Protein AF-A0A814MZ22-F1 (afdb_monomer_lite)

pLDDT: mean 73.58, std 19.51, range [45.06, 95.56]

Structure (mmCIF, N/CA/C/O backbone):
data_AF-A0A814MZ22-F1
#
_entry.id   AF-A0A814MZ22-F1
#
loop_
_atom_site.group_PDB
_atom_site.id
_atom_site.type_symbol
_atom_site.label_atom_id
_atom_site.label_alt_id
_atom_site.label_comp_id
_atom_site.label_asym_id
_atom_site.label_entity_id
_atom_site.label_seq_id
_atom_site.pdbx_PDB_ins_code
_atom_site.Cartn_x
_atom_site.Cartn_y
_atom_site.Cartn_z
_atom_site.occupancy
_atom_site.B_iso_or_equiv
_atom_site.auth_seq_id
_atom_site.auth_comp_id
_atom_site.auth_asym_id
_atom_site.auth_atom_id
_atom_site.pdbx_PDB_model_num
ATOM 1 N N . MET A 1 1 ? 3.389 58.407 -42.681 1.00 47.47 1 MET A N 1
ATOM 2 C CA . MET A 1 1 ? 2.246 58.164 -41.774 1.00 47.47 1 MET A CA 1
ATOM 3 C C . MET A 1 1 ? 2.810 57.822 -40.402 1.00 47.47 1 MET A C 1
ATOM 5 O O . MET A 1 1 ? 3.666 56.947 -40.351 1.00 47.47 1 MET A O 1
ATOM 9 N N . PRO A 1 2 ? 2.463 58.582 -39.352 1.00 57.41 2 PRO A N 1
ATOM 10 C CA . PRO A 1 2 ? 3.171 58.565 -38.073 1.00 57.41 2 PRO A CA 1
ATOM 11 C C . PRO A 1 2 ? 2.827 57.337 -37.223 1.00 57.41 2 PRO A C 1
ATOM 13 O O . PRO A 1 2 ? 1.661 56.989 -37.055 1.00 57.41 2 PRO A O 1
ATOM 16 N N . THR A 1 3 ? 3.867 56.717 -36.667 1.00 50.94 3 THR A N 1
ATOM 17 C CA . THR A 1 3 ? 3.790 55.680 -35.636 1.00 50.94 3 THR A CA 1
ATOM 18 C C . THR A 1 3 ? 3.394 56.321 -34.310 1.00 50.94 3 THR A C 1
ATOM 20 O O . THR A 1 3 ? 4.148 57.124 -33.764 1.00 50.94 3 THR A O 1
ATOM 23 N N . ILE A 1 4 ? 2.223 55.963 -33.790 1.00 66.25 4 ILE A N 1
ATOM 24 C CA . ILE A 1 4 ? 1.795 56.302 -32.433 1.00 66.25 4 ILE A CA 1
ATOM 25 C C . ILE A 1 4 ? 2.037 55.062 -31.575 1.00 66.25 4 ILE A C 1
ATOM 27 O O . ILE A 1 4 ? 1.359 54.048 -31.723 1.00 66.25 4 ILE A O 1
ATOM 31 N N . VAL A 1 5 ? 3.038 55.146 -30.704 1.00 60.84 5 VAL A N 1
ATOM 32 C CA . VAL A 1 5 ? 3.204 54.236 -29.572 1.00 60.84 5 VAL A CA 1
ATOM 33 C C . VAL A 1 5 ? 2.167 54.611 -28.513 1.00 60.84 5 VAL A C 1
ATOM 35 O O . VAL A 1 5 ? 2.180 55.735 -28.020 1.00 60.84 5 VAL A O 1
ATOM 38 N N . LEU A 1 6 ? 1.259 53.693 -28.179 1.00 57.00 6 LEU A N 1
ATOM 39 C CA . LEU A 1 6 ? 0.427 53.787 -26.979 1.00 57.00 6 LEU A CA 1
ATOM 40 C C . LEU A 1 6 ? 0.672 52.535 -26.131 1.00 57.00 6 LEU A C 1
ATOM 42 O O . LEU A 1 6 ? 0.318 51.420 -26.508 1.00 57.00 6 LEU A O 1
ATOM 46 N N . ASP A 1 7 ? 1.341 52.772 -25.013 1.00 62.53 7 ASP A N 1
ATOM 47 C CA . ASP A 1 7 ? 1.562 51.869 -23.890 1.00 62.53 7 ASP A CA 1
ATOM 48 C C . ASP A 1 7 ? 0.216 51.355 -23.324 1.00 62.53 7 ASP A C 1
ATOM 50 O O . ASP A 1 7 ? -0.703 52.165 -23.146 1.00 62.53 7 ASP A O 1
ATOM 54 N N . PRO A 1 8 ? 0.041 50.047 -23.053 1.00 72.81 8 PRO A N 1
ATOM 55 C CA . PRO A 1 8 ? -1.151 49.549 -22.375 1.00 72.81 8 PRO A CA 1
ATOM 56 C C . PRO A 1 8 ? -1.097 49.846 -20.858 1.00 72.81 8 PRO A C 1
ATOM 58 O O . PRO A 1 8 ? -0.172 49.398 -20.177 1.00 72.81 8 PRO A O 1
ATOM 61 N N . PRO A 1 9 ? -2.100 50.549 -20.291 1.00 60.34 9 PRO A N 1
ATOM 62 C CA . PRO A 1 9 ? -2.131 50.895 -18.874 1.00 60.34 9 PRO A CA 1
ATOM 63 C C . PRO A 1 9 ? -2.470 49.706 -17.953 1.00 60.34 9 PRO A C 1
ATOM 65 O O . PRO A 1 9 ? -3.152 48.751 -18.312 1.00 60.34 9 PRO A O 1
ATOM 68 N N . SER A 1 10 ? -1.980 49.832 -16.721 1.00 49.97 10 SER A N 1
ATOM 69 C CA . SER A 1 10 ? -2.045 48.911 -15.578 1.00 49.97 10 SER A CA 1
ATOM 70 C C . SER A 1 10 ? -3.442 48.519 -15.040 1.00 49.97 10 SER A C 1
ATOM 72 O O . SER A 1 10 ? -4.317 49.371 -14.939 1.00 49.97 10 SER A O 1
ATOM 74 N N . LYS A 1 11 ? -3.489 47.293 -14.466 1.00 48.28 11 LYS A N 1
ATOM 75 C CA . LYS A 1 11 ? -4.287 46.776 -13.311 1.00 48.28 11 LYS A CA 1
ATOM 76 C C . LYS A 1 11 ? -5.804 46.528 -13.480 1.00 48.28 11 LYS A C 1
ATOM 78 O O . LYS A 1 11 ? -6.566 47.478 -13.539 1.00 48.28 11 LYS A O 1
ATOM 83 N N . ASP A 1 12 ? -6.249 45.265 -13.362 1.00 51.97 12 ASP A N 1
ATOM 84 C CA . ASP A 1 12 ? -6.849 44.687 -12.129 1.00 51.97 12 ASP A CA 1
ATOM 85 C C . ASP A 1 12 ? -7.224 43.187 -12.305 1.00 51.97 12 ASP A C 1
ATOM 87 O O . ASP A 1 12 ? -7.970 42.810 -13.199 1.00 51.97 12 ASP A O 1
ATOM 91 N N . LYS A 1 13 ? -6.636 42.333 -11.459 1.00 52.12 13 LYS A N 1
ATOM 92 C CA . LYS A 1 13 ? -7.179 41.110 -10.828 1.00 52.12 13 LYS A CA 1
ATOM 93 C C . LYS A 1 13 ? -8.403 40.394 -11.465 1.00 52.12 13 LYS A C 1
ATOM 95 O O . LYS A 1 13 ? -9.522 40.878 -11.342 1.00 52.12 13 LYS A O 1
ATOM 100 N N . SER A 1 14 ? -8.203 39.142 -11.920 1.00 50.19 14 SER A N 1
ATOM 101 C CA . SER A 1 14 ? -8.993 37.908 -11.612 1.00 50.19 14 SER A CA 1
ATOM 102 C C . SER A 1 14 ? -9.038 36.930 -12.799 1.00 50.19 14 SER A C 1
ATOM 104 O O . SER A 1 14 ? -9.699 37.243 -13.774 1.00 50.19 14 SER A O 1
ATOM 106 N N . GLU A 1 15 ? -8.326 35.793 -12.693 1.00 51.50 15 GLU A N 1
ATOM 107 C CA . GLU A 1 15 ? -8.623 34.414 -13.188 1.00 51.50 15 GLU A CA 1
ATOM 108 C C . GLU A 1 15 ? -7.287 33.616 -13.129 1.00 51.50 15 GLU A C 1
ATOM 110 O O . GLU A 1 15 ? -6.411 33.776 -13.970 1.00 51.50 15 GLU A O 1
ATOM 115 N N . GLN A 1 16 ? -6.850 33.078 -11.985 1.00 53.81 16 GLN A N 1
ATOM 116 C CA . GLN A 1 16 ? -7.065 31.697 -11.512 1.00 53.81 16 GLN A CA 1
ATOM 117 C C . GLN A 1 16 ? -7.032 30.595 -12.591 1.00 53.81 16 GLN A C 1
ATOM 119 O O . GLN A 1 16 ? -8.051 30.349 -13.215 1.00 53.81 16 GLN A O 1
ATOM 124 N N . GLN A 1 17 ? -5.891 29.89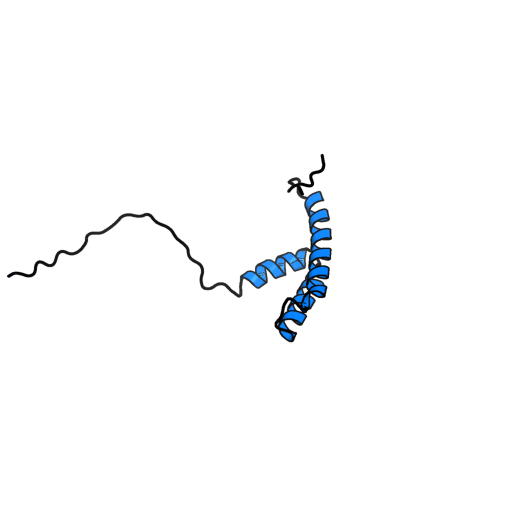5 -12.722 1.00 48.44 17 GLN A N 1
ATOM 125 C CA . GLN A 1 17 ? -5.779 28.419 -12.831 1.00 48.44 17 GLN A CA 1
ATOM 126 C C . GLN A 1 17 ? -4.274 28.043 -12.819 1.00 48.44 17 GLN A C 1
ATOM 128 O O . GLN A 1 17 ? -3.581 28.112 -13.826 1.00 48.44 17 GLN A O 1
ATOM 133 N N . SER A 1 18 ? -3.683 27.894 -11.633 1.00 48.69 18 SER A N 1
ATOM 134 C CA . SER A 1 18 ? -3.289 26.595 -11.052 1.00 48.69 18 SER A CA 1
ATOM 135 C C . SER A 1 18 ? -1.800 26.281 -11.214 1.00 48.69 18 SER A C 1
ATOM 137 O O . SER A 1 18 ? -1.329 25.731 -12.202 1.00 48.69 18 SER A O 1
ATOM 139 N N . THR A 1 19 ? -1.084 26.615 -10.148 1.00 52.72 19 THR A N 1
ATOM 140 C CA . THR A 1 19 ? 0.218 26.090 -9.743 1.00 52.72 19 THR A CA 1
ATOM 141 C C . THR A 1 19 ? 0.191 24.562 -9.634 1.00 52.72 19 THR A C 1
ATOM 143 O O . THR A 1 19 ? -0.578 24.043 -8.826 1.00 52.72 19 THR A O 1
ATOM 146 N N . SER A 1 20 ? 1.043 23.840 -10.364 1.00 52.34 20 SER A N 1
ATOM 147 C CA . SER A 1 20 ? 1.565 22.543 -9.906 1.00 52.34 20 SER A CA 1
ATOM 148 C C . SER A 1 20 ? 2.702 22.075 -10.815 1.00 52.34 20 SER A C 1
ATOM 150 O O . SER A 1 20 ? 2.492 21.354 -11.783 1.00 52.34 20 SER A O 1
ATOM 152 N N . ASP A 1 21 ? 3.914 22.523 -10.521 1.00 47.38 21 ASP A N 1
ATOM 153 C CA . ASP A 1 21 ? 5.128 21.808 -10.898 1.00 47.38 21 ASP A CA 1
ATOM 154 C C . ASP A 1 21 ? 6.184 22.142 -9.841 1.00 47.38 21 ASP A C 1
ATOM 156 O O . ASP A 1 21 ? 6.286 23.296 -9.426 1.00 47.38 21 ASP A O 1
ATOM 160 N N . ASN A 1 22 ? 6.933 21.128 -9.405 1.00 47.59 22 ASN A N 1
ATOM 161 C CA . ASN A 1 22 ? 7.999 21.176 -8.396 1.00 47.59 22 ASN A CA 1
ATOM 162 C C . ASN A 1 22 ? 7.633 20.919 -6.920 1.00 47.59 22 ASN A C 1
ATOM 164 O O . ASN A 1 22 ? 8.035 21.649 -6.018 1.00 47.59 22 ASN A O 1
ATOM 168 N N . THR A 1 23 ? 6.970 19.797 -6.638 1.00 45.06 23 THR A N 1
ATOM 169 C CA . THR A 1 23 ? 7.189 19.067 -5.375 1.00 45.06 23 THR A CA 1
ATOM 170 C C . THR A 1 23 ? 6.956 17.584 -5.650 1.00 45.06 23 THR A C 1
ATOM 172 O O . THR A 1 23 ? 5.841 17.170 -5.934 1.00 45.06 23 THR A O 1
ATOM 175 N N . LYS A 1 24 ? 8.027 16.793 -5.734 1.00 51.75 24 LYS A N 1
ATOM 176 C CA . LYS A 1 24 ? 7.950 15.338 -5.976 1.00 51.75 24 LYS A CA 1
ATOM 177 C C . LYS A 1 24 ? 8.717 14.523 -4.931 1.00 51.75 24 LYS A C 1
ATOM 179 O O . LYS A 1 24 ? 8.813 13.315 -5.079 1.00 51.75 24 LYS A O 1
ATOM 184 N N . ASP A 1 25 ? 9.238 15.203 -3.914 1.00 51.09 25 ASP A N 1
ATOM 185 C CA . ASP A 1 25 ? 10.091 14.645 -2.858 1.00 51.09 25 ASP A CA 1
ATOM 186 C C . ASP A 1 25 ? 9.473 14.892 -1.465 1.00 51.09 25 ASP A C 1
ATOM 188 O O . ASP A 1 25 ? 9.467 14.002 -0.627 1.00 51.09 25 ASP A O 1
ATOM 192 N N . ASP A 1 26 ? 8.801 16.034 -1.256 1.00 55.25 26 ASP A N 1
ATOM 193 C CA . ASP A 1 26 ? 8.128 16.363 0.018 1.00 55.25 26 ASP A CA 1
ATOM 194 C C . ASP A 1 26 ? 6.854 15.517 0.271 1.00 55.25 26 ASP A C 1
ATOM 196 O O . ASP A 1 26 ? 6.485 15.228 1.409 1.00 55.25 26 ASP A O 1
ATOM 200 N N . ASP A 1 27 ? 6.178 15.050 -0.786 1.00 52.78 27 ASP A N 1
ATOM 201 C CA . ASP A 1 27 ? 4.969 14.222 -0.662 1.00 52.78 27 ASP A CA 1
ATOM 202 C C . ASP A 1 27 ? 5.258 12.809 -0.124 1.00 52.78 27 ASP A C 1
ATOM 204 O O . ASP A 1 27 ? 4.418 12.229 0.579 1.00 52.78 27 ASP A O 1
ATOM 208 N N . GLU A 1 28 ? 6.441 12.249 -0.414 1.00 60.66 28 GLU A N 1
ATOM 209 C CA . GLU A 1 28 ? 6.834 10.945 0.130 1.00 60.66 28 GLU A CA 1
ATOM 210 C C . GLU A 1 28 ? 6.981 11.020 1.649 1.00 60.66 28 GLU A C 1
ATOM 212 O O . GLU A 1 28 ? 6.531 10.105 2.342 1.00 60.66 28 GLU A O 1
ATOM 217 N N . ASP A 1 29 ? 7.501 12.122 2.190 1.00 73.56 29 ASP A N 1
ATOM 218 C CA . ASP A 1 29 ? 7.640 12.329 3.631 1.00 73.56 29 ASP A CA 1
ATOM 219 C C . ASP A 1 29 ? 6.2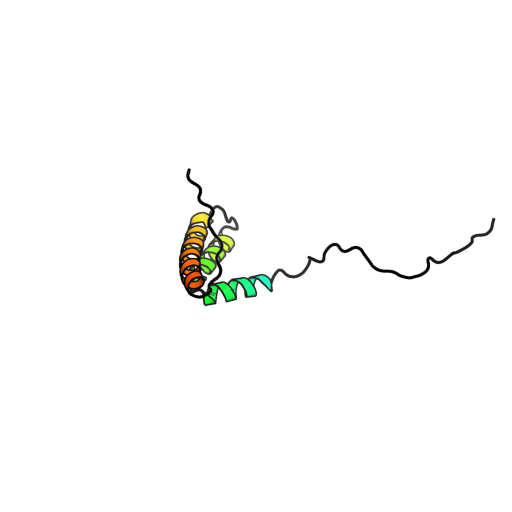88 12.426 4.342 1.00 73.56 29 ASP A C 1
ATOM 221 O O . ASP A 1 29 ? 6.072 11.794 5.386 1.00 73.56 29 ASP A O 1
ATOM 225 N N . HIS A 1 30 ? 5.332 13.154 3.762 1.00 81.69 30 HIS A N 1
ATOM 226 C CA . HIS A 1 30 ? 3.993 13.294 4.333 1.00 81.69 30 HIS A CA 1
ATOM 227 C C . HIS A 1 30 ? 3.251 11.950 4.388 1.00 81.69 30 HIS A C 1
ATOM 229 O O . HIS A 1 30 ? 2.692 11.578 5.431 1.00 81.69 30 HIS A O 1
ATOM 235 N N . VAL A 1 31 ? 3.275 11.190 3.290 1.00 82.81 31 VAL A N 1
ATOM 236 C CA . VAL A 1 31 ? 2.626 9.874 3.205 1.00 82.81 31 VAL A CA 1
ATOM 237 C C . VAL A 1 31 ? 3.354 8.854 4.080 1.00 82.81 31 VAL A C 1
ATOM 239 O O . VAL A 1 31 ? 2.720 8.177 4.893 1.00 82.81 31 VAL A O 1
ATOM 242 N N . THR A 1 32 ? 4.680 8.783 3.995 1.00 87.50 32 THR A N 1
ATOM 243 C CA . THR A 1 32 ? 5.503 7.853 4.779 1.00 87.50 32 THR A CA 1
ATOM 244 C C . THR A 1 32 ? 5.346 8.085 6.278 1.00 87.50 32 THR A C 1
ATOM 246 O O . THR A 1 32 ? 5.137 7.135 7.039 1.00 87.50 32 THR A O 1
ATOM 249 N N . SER A 1 33 ? 5.376 9.344 6.724 1.00 87.56 33 SER A N 1
ATOM 250 C CA . SER A 1 33 ? 5.186 9.708 8.132 1.00 87.56 33 SER A CA 1
ATOM 251 C C . SER A 1 33 ? 3.801 9.304 8.642 1.00 87.56 33 SER A C 1
ATOM 253 O O . SER A 1 33 ? 3.677 8.736 9.733 1.00 87.56 33 SER A O 1
ATOM 255 N N . ALA A 1 34 ? 2.749 9.514 7.843 1.00 86.25 34 ALA A N 1
ATOM 256 C CA . ALA A 1 34 ? 1.406 9.051 8.181 1.00 86.25 34 ALA A CA 1
ATOM 257 C C . ALA A 1 34 ? 1.351 7.520 8.300 1.00 86.25 34 ALA A C 1
ATOM 259 O O . ALA A 1 34 ? 0.844 6.996 9.292 1.00 86.25 34 ALA A O 1
ATOM 260 N N . ILE A 1 35 ? 1.938 6.791 7.348 1.00 90.50 35 ILE A N 1
ATOM 261 C CA . ILE A 1 35 ? 1.974 5.326 7.367 1.00 90.50 35 ILE A CA 1
ATOM 262 C C . ILE A 1 35 ? 2.745 4.804 8.591 1.00 90.50 35 ILE A C 1
ATOM 264 O O . ILE A 1 35 ? 2.275 3.871 9.249 1.00 90.50 35 ILE A O 1
ATOM 268 N N . ARG A 1 36 ? 3.881 5.411 8.959 1.00 89.25 36 ARG A N 1
ATOM 269 C CA . ARG A 1 36 ? 4.645 5.042 10.168 1.00 89.25 36 ARG A CA 1
ATOM 270 C C . ARG A 1 36 ? 3.803 5.153 11.437 1.00 89.25 36 ARG A C 1
ATOM 272 O O . ARG A 1 36 ? 3.817 4.227 12.243 1.00 89.25 36 ARG A O 1
ATOM 279 N N . LYS A 1 37 ? 2.989 6.207 11.571 1.00 89.19 37 LYS A N 1
ATOM 280 C CA . LYS A 1 37 ? 2.063 6.382 12.710 1.00 89.19 37 LYS A CA 1
ATOM 281 C C . LYS A 1 37 ? 0.992 5.290 12.787 1.00 89.19 37 LYS A C 1
ATOM 283 O O . LYS A 1 37 ? 0.525 4.973 13.875 1.00 89.19 37 LYS A O 1
ATOM 288 N N . THR A 1 38 ? 0.608 4.705 11.652 1.00 89.06 38 THR A N 1
ATOM 289 C CA . THR A 1 38 ? -0.378 3.611 11.608 1.00 89.06 38 THR A CA 1
ATOM 290 C C . THR A 1 38 ? 0.199 2.231 11.936 1.00 89.06 38 THR A C 1
ATOM 292 O O . THR A 1 38 ? -0.562 1.302 12.185 1.00 89.06 38 THR A O 1
ATOM 295 N N . GLY A 1 39 ? 1.525 2.058 11.902 1.00 91.19 39 GLY A N 1
ATOM 296 C CA . GLY A 1 39 ? 2.170 0.745 12.033 1.00 91.19 39 GLY A CA 1
ATOM 297 C C . GLY A 1 39 ? 2.119 -0.125 10.766 1.00 91.19 39 GLY A C 1
ATOM 298 O O . GLY A 1 39 ? 2.607 -1.250 10.781 1.00 91.19 39 GLY A O 1
ATOM 299 N N . CYS A 1 40 ? 1.584 0.381 9.648 1.00 93.62 40 CYS A N 1
ATOM 300 C CA . CYS A 1 40 ? 1.539 -0.331 8.361 1.00 93.62 40 CYS A CA 1
ATOM 301 C C . CYS A 1 40 ? 2.785 -0.115 7.479 1.00 93.62 40 CYS A C 1
ATOM 303 O O . CYS A 1 40 ? 2.788 -0.509 6.312 1.00 93.62 40 CYS A O 1
ATOM 305 N N . TYR A 1 41 ? 3.842 0.498 8.022 1.00 92.69 41 TYR A N 1
ATOM 306 C CA . TYR A 1 41 ? 5.037 0.915 7.279 1.00 92.69 41 TYR A CA 1
ATOM 307 C C . TYR A 1 41 ? 5.794 -0.238 6.618 1.00 92.69 41 TYR A C 1
ATOM 309 O O . TYR A 1 41 ? 6.156 -0.131 5.453 1.00 92.69 41 TYR A O 1
ATOM 317 N N . GLN A 1 42 ? 5.886 -1.392 7.277 1.00 93.56 42 GLN A N 1
ATOM 318 C CA . GLN A 1 42 ? 6.543 -2.574 6.710 1.00 93.56 42 GLN A CA 1
ATOM 319 C C . GLN A 1 42 ? 5.932 -3.022 5.364 1.00 93.56 42 GLN A C 1
ATOM 321 O O . GLN A 1 42 ? 6.627 -3.548 4.500 1.00 93.56 42 GLN A O 1
ATOM 326 N N . PHE A 1 43 ? 4.619 -2.850 5.172 1.00 93.69 43 PHE A N 1
ATOM 327 C CA . PHE A 1 43 ? 3.959 -3.208 3.910 1.00 93.69 43 PHE A CA 1
ATOM 328 C C . PHE A 1 43 ? 4.170 -2.151 2.825 1.00 93.69 43 PHE A C 1
ATOM 330 O O . PHE A 1 43 ? 4.213 -2.485 1.646 1.00 93.69 43 PHE A O 1
ATOM 337 N N . HIS A 1 44 ? 4.316 -0.888 3.226 1.00 93.31 44 HIS A N 1
ATOM 338 C CA . HIS A 1 44 ? 4.669 0.198 2.322 1.00 93.31 44 HIS A CA 1
ATOM 339 C C . HIS A 1 44 ? 6.097 0.036 1.786 1.00 93.31 44 HIS A C 1
ATOM 341 O O . HIS A 1 44 ? 6.283 0.121 0.577 1.00 93.31 44 HIS A O 1
ATOM 347 N N . GLU A 1 45 ? 7.063 -0.309 2.646 1.00 93.56 45 GLU A N 1
ATOM 348 C CA . GLU A 1 45 ? 8.447 -0.578 2.225 1.00 93.56 45 GLU A CA 1
ATOM 349 C C . GLU A 1 45 ? 8.527 -1.751 1.245 1.00 93.56 45 GLU A C 1
ATOM 351 O O . GLU A 1 45 ? 9.177 -1.641 0.213 1.00 93.56 45 GLU A O 1
ATOM 356 N N . LYS A 1 46 ? 7.796 -2.847 1.493 1.00 94.38 46 LYS A N 1
ATOM 357 C CA . LYS A 1 46 ? 7.730 -3.977 0.546 1.00 94.38 46 LYS A CA 1
ATOM 358 C C . LYS A 1 46 ? 7.154 -3.585 -0.812 1.00 94.38 46 LYS A C 1
ATOM 360 O O . LYS A 1 46 ? 7.620 -4.062 -1.842 1.00 94.38 46 LYS A O 1
ATOM 365 N N . LEU A 1 47 ? 6.132 -2.729 -0.821 1.00 93.81 47 LEU A N 1
ATOM 366 C CA . LEU A 1 47 ? 5.547 -2.228 -2.061 1.00 93.81 47 LEU A CA 1
ATOM 367 C C . LEU A 1 47 ? 6.541 -1.339 -2.823 1.00 93.81 47 LEU A C 1
ATOM 369 O O . LEU A 1 47 ? 6.651 -1.470 -4.041 1.00 93.81 47 LEU A O 1
ATOM 373 N N . GLN A 1 48 ? 7.273 -0.472 -2.115 1.00 93.00 48 GLN A N 1
ATOM 374 C CA . GLN A 1 48 ? 8.341 0.343 -2.697 1.00 93.00 48 GLN A CA 1
ATOM 375 C C . GLN A 1 48 ? 9.477 -0.527 -3.236 1.00 93.00 48 GLN A C 1
ATOM 377 O O . GLN A 1 48 ? 9.890 -0.323 -4.369 1.00 93.00 48 GLN A O 1
ATOM 382 N N . GLU A 1 49 ? 9.934 -1.531 -2.487 1.00 94.12 49 GLU A N 1
ATOM 383 C CA . GLU A 1 49 ? 10.988 -2.455 -2.916 1.00 94.12 49 GLU A CA 1
ATOM 384 C C . GLU A 1 49 ? 10.583 -3.215 -4.186 1.00 94.12 49 GLU A C 1
ATOM 386 O O . GLU A 1 49 ? 11.330 -3.225 -5.165 1.00 94.12 49 GLU A O 1
ATOM 391 N N . CYS A 1 50 ? 9.354 -3.742 -4.234 1.00 94.94 50 CYS A N 1
ATOM 392 C CA . CYS A 1 50 ? 8.824 -4.381 -5.436 1.00 94.94 50 CYS A CA 1
ATOM 393 C C . CYS A 1 50 ? 8.755 -3.406 -6.622 1.00 94.94 50 CYS A C 1
ATOM 395 O O . CYS A 1 50 ? 9.132 -3.760 -7.738 1.00 94.94 50 CYS A O 1
ATOM 397 N N . TYR A 1 51 ? 8.327 -2.160 -6.404 1.00 92.56 51 TYR A N 1
ATOM 398 C CA . TYR A 1 51 ? 8.299 -1.155 -7.466 1.00 92.56 51 TYR A CA 1
ATOM 399 C C . TYR A 1 51 ? 9.704 -0.730 -7.913 1.00 92.56 51 TYR A C 1
ATOM 401 O O . TYR A 1 51 ? 9.917 -0.496 -9.096 1.00 92.56 51 TYR A O 1
ATOM 409 N N . ILE A 1 52 ? 10.683 -0.655 -7.015 1.00 94.06 52 ILE A N 1
ATOM 410 C CA . ILE A 1 52 ? 12.070 -0.331 -7.370 1.00 94.06 52 ILE A CA 1
ATOM 411 C C . ILE A 1 52 ? 12.680 -1.464 -8.207 1.00 94.06 52 ILE A C 1
ATOM 413 O O . ILE A 1 52 ? 13.361 -1.189 -9.198 1.00 94.06 52 ILE A O 1
ATOM 417 N N . GLU A 1 53 ? 12.394 -2.720 -7.851 1.00 94.25 53 GLU A N 1
ATOM 418 C CA . GLU A 1 53 ? 12.873 -3.902 -8.570 1.00 94.25 53 GLU A CA 1
ATOM 419 C C . GLU A 1 53 ? 12.180 -4.077 -9.930 1.00 94.25 53 GLU A C 1
ATOM 421 O O . GLU A 1 53 ? 12.842 -4.196 -10.962 1.00 94.25 53 GLU A O 1
ATOM 426 N N . LYS A 1 54 ? 10.844 -4.085 -9.943 1.00 93.31 54 LYS A N 1
ATOM 427 C CA . LYS A 1 54 ? 10.031 -4.395 -11.129 1.00 93.31 54 LYS A CA 1
ATOM 428 C C . LYS A 1 54 ? 9.751 -3.179 -11.997 1.00 93.31 54 LYS A C 1
ATOM 430 O O . LYS A 1 54 ? 9.593 -3.309 -13.207 1.00 93.31 54 LYS A O 1
ATOM 435 N N . LYS A 1 55 ? 9.641 -2.000 -11.382 1.00 92.31 55 LYS A N 1
ATOM 436 C CA . LYS A 1 55 ? 9.114 -0.760 -11.986 1.00 92.31 55 LYS A CA 1
ATOM 437 C C . LYS A 1 55 ? 7.718 -0.918 -12.589 1.00 92.31 55 LYS A C 1
ATOM 439 O O . LYS A 1 55 ? 7.282 -0.079 -13.374 1.00 92.31 55 LYS A O 1
ATOM 444 N N . ASP A 1 56 ? 6.999 -1.959 -12.175 1.00 90.50 56 ASP A N 1
ATOM 445 C CA . ASP A 1 56 ? 5.637 -2.257 -12.591 1.00 90.50 56 ASP A CA 1
ATOM 446 C C . ASP A 1 56 ? 4.774 -2.552 -11.357 1.00 90.50 56 ASP A C 1
ATOM 448 O O . ASP A 1 56 ? 4.981 -3.517 -10.623 1.00 90.50 56 ASP A O 1
ATOM 452 N N . TRP A 1 57 ? 3.782 -1.697 -11.111 1.00 88.00 57 TRP A N 1
ATOM 453 C CA . TRP A 1 57 ? 2.887 -1.820 -9.959 1.00 88.00 57 TRP A CA 1
ATOM 454 C C . TRP A 1 57 ? 1.899 -2.992 -10.084 1.00 88.00 57 TRP A C 1
ATOM 456 O O . TRP A 1 57 ? 1.320 -3.403 -9.076 1.00 88.00 57 TRP A O 1
ATOM 466 N N . ARG A 1 58 ? 1.667 -3.522 -11.295 1.00 92.62 58 ARG A N 1
ATOM 467 C CA . ARG A 1 58 ? 0.755 -4.652 -11.538 1.00 92.62 58 ARG A CA 1
ATOM 468 C C . ARG A 1 58 ? 1.366 -5.952 -11.040 1.00 92.62 58 ARG A C 1
ATOM 470 O O . ARG A 1 58 ? 0.638 -6.780 -10.493 1.00 92.62 58 ARG A O 1
ATOM 477 N N . GLU A 1 59 ? 2.682 -6.104 -11.177 1.00 92.00 59 GLU A N 1
ATOM 478 C CA . GLU A 1 59 ? 3.417 -7.235 -10.602 1.00 92.00 59 GLU A CA 1
ATOM 479 C C . GLU A 1 59 ? 3.423 -7.187 -9.063 1.00 92.00 59 GLU A C 1
ATOM 481 O O . GLU A 1 59 ? 3.371 -8.232 -8.420 1.00 92.00 59 GLU A O 1
ATOM 486 N N . CYS A 1 60 ? 3.337 -5.989 -8.472 1.00 95.06 60 CYS A N 1
ATOM 487 C CA . CYS A 1 60 ? 3.303 -5.762 -7.020 1.00 95.06 60 CYS A CA 1
ATOM 488 C C . CYS A 1 60 ? 1.890 -5.803 -6.398 1.00 95.06 60 CYS A C 1
ATOM 490 O O . CYS A 1 60 ? 1.612 -5.192 -5.357 1.00 95.06 60 CYS A O 1
ATOM 492 N N . SER A 1 61 ? 0.939 -6.483 -7.050 1.00 93.69 61 SER A N 1
ATOM 493 C CA . SER A 1 61 ? -0.459 -6.551 -6.592 1.00 93.69 61 SER A CA 1
ATOM 494 C C . SER A 1 61 ? -0.592 -7.159 -5.191 1.00 93.69 61 SER A C 1
ATOM 496 O O . SER A 1 61 ? -1.474 -6.771 -4.418 1.00 93.69 61 SER A O 1
ATOM 498 N N . LYS A 1 62 ? 0.293 -8.100 -4.848 1.00 94.19 62 LYS A N 1
ATOM 499 C CA . LYS A 1 62 ? 0.290 -8.792 -3.559 1.00 94.19 62 LYS A CA 1
ATOM 500 C C . LYS A 1 62 ? 0.650 -7.840 -2.418 1.00 94.19 62 LYS A C 1
ATOM 502 O O . LYS A 1 62 ? -0.119 -7.703 -1.468 1.00 94.19 62 LYS A O 1
ATOM 507 N N . GLU A 1 63 ? 1.752 -7.114 -2.561 1.00 93.75 63 GLU A N 1
ATOM 508 C CA . GLU A 1 63 ? 2.241 -6.119 -1.605 1.00 93.75 63 GLU A CA 1
ATOM 509 C C . GLU A 1 63 ? 1.202 -5.002 -1.424 1.00 93.75 63 GLU A C 1
ATOM 511 O O . GLU A 1 63 ? 0.922 -4.559 -0.307 1.00 93.75 63 GLU A O 1
ATOM 516 N N . MET A 1 64 ? 0.541 -4.606 -2.517 1.00 92.56 64 MET A N 1
ATOM 517 C CA . MET A 1 64 ? -0.518 -3.599 -2.490 1.00 92.56 64 MET A CA 1
ATOM 518 C C . MET A 1 64 ? -1.759 -4.077 -1.714 1.00 92.56 64 MET A C 1
ATOM 520 O O . MET A 1 64 ? -2.387 -3.289 -0.998 1.00 92.56 64 MET A O 1
ATOM 524 N N . GLN A 1 65 ? -2.134 -5.354 -1.835 1.00 95.56 65 GLN A N 1
ATOM 525 C CA . GLN A 1 65 ? -3.239 -5.945 -1.071 1.00 95.56 65 GLN A CA 1
ATOM 526 C C . GLN A 1 65 ? -2.923 -6.051 0.422 1.00 95.56 65 GLN A C 1
ATOM 528 O O . GLN A 1 65 ? -3.796 -5.757 1.247 1.00 95.56 65 GLN A O 1
ATOM 533 N N . ASP A 1 66 ? -1.693 -6.417 0.777 1.00 94.50 66 ASP A N 1
ATOM 534 C CA . ASP A 1 66 ? -1.249 -6.472 2.170 1.00 94.50 66 ASP A CA 1
ATOM 535 C C . ASP A 1 66 ? -1.279 -5.079 2.816 1.00 94.50 66 ASP A C 1
ATOM 537 O O . ASP A 1 66 ? -1.870 -4.894 3.889 1.00 94.50 66 ASP A O 1
ATOM 541 N N . PHE A 1 67 ? -0.753 -4.068 2.117 1.00 94.00 67 PHE A N 1
ATOM 542 C CA . PHE A 1 67 ? -0.801 -2.678 2.566 1.00 94.00 67 PHE A CA 1
ATOM 543 C C . PHE A 1 67 ? -2.244 -2.187 2.768 1.00 94.00 67 PHE A C 1
ATOM 545 O O . PHE A 1 67 ? -2.588 -1.672 3.838 1.00 94.00 67 PHE A O 1
ATOM 552 N N . ARG A 1 68 ? -3.133 -2.423 1.789 1.00 92.38 68 ARG A N 1
ATOM 553 C CA . ARG A 1 68 ? -4.566 -2.085 1.898 1.00 92.38 68 ARG A CA 1
ATOM 554 C C . ARG A 1 68 ? -5.247 -2.799 3.060 1.00 92.38 68 ARG A C 1
ATOM 556 O O . ARG A 1 68 ? -6.067 -2.198 3.754 1.00 92.38 68 ARG A O 1
ATOM 563 N N . SER A 1 69 ? -4.921 -4.067 3.288 1.00 94.25 69 SER A N 1
ATOM 564 C CA . SER A 1 69 ? -5.496 -4.860 4.377 1.00 94.25 69 SER A CA 1
ATOM 565 C C . SER A 1 69 ? -5.090 -4.322 5.745 1.00 94.25 69 SER A C 1
ATOM 567 O O . SER A 1 69 ? -5.930 -4.253 6.647 1.00 94.25 69 SER A O 1
ATOM 569 N N . CYS A 1 70 ? -3.834 -3.896 5.900 1.00 93.62 70 CYS A N 1
ATOM 570 C CA . CYS A 1 70 ? -3.362 -3.233 7.111 1.00 93.62 70 CYS A CA 1
ATOM 571 C C . CYS A 1 70 ? -4.072 -1.889 7.320 1.00 93.62 70 CYS A C 1
ATOM 573 O O . CYS A 1 70 ? -4.712 -1.681 8.354 1.00 93.62 70 CYS A O 1
ATOM 575 N N . MET A 1 71 ? -4.080 -1.029 6.299 1.00 91.38 71 MET A N 1
ATOM 576 C CA . MET A 1 71 ? -4.743 0.276 6.358 1.00 91.38 71 MET A CA 1
ATOM 577 C C . MET A 1 71 ? -6.236 0.172 6.668 1.00 91.38 71 MET A C 1
ATOM 579 O O . MET A 1 71 ? -6.752 0.948 7.463 1.00 91.38 71 MET A O 1
ATOM 583 N N . LYS A 1 72 ? -6.940 -0.833 6.134 1.00 92.38 72 LYS A N 1
ATOM 584 C CA . LYS A 1 72 ? -8.358 -1.082 6.441 1.00 92.38 72 LYS A CA 1
ATOM 585 C C . LYS A 1 72 ? -8.596 -1.468 7.905 1.00 92.38 72 LYS A C 1
ATOM 587 O O . LYS A 1 72 ? -9.664 -1.192 8.455 1.00 92.38 72 LYS A O 1
ATOM 592 N N . LYS A 1 73 ? -7.643 -2.142 8.558 1.00 91.12 73 LYS A N 1
ATOM 593 C CA . LYS A 1 73 ? -7.720 -2.408 10.006 1.00 91.12 73 LYS A CA 1
ATOM 594 C C . LYS A 1 73 ? -7.571 -1.102 10.777 1.00 91.12 73 LYS A C 1
ATOM 596 O O . LYS A 1 73 ? -8.422 -0.816 11.612 1.00 91.12 73 LYS A O 1
ATOM 601 N N . ILE A 1 74 ? -6.571 -0.295 10.429 1.00 90.81 74 ILE A N 1
ATOM 602 C CA . ILE A 1 74 ? -6.328 0.9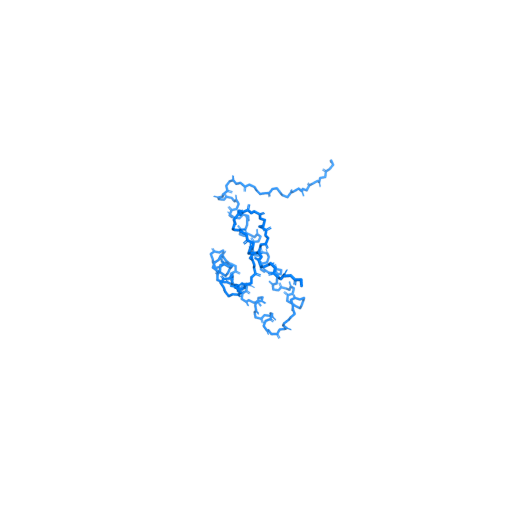97 11.076 1.00 90.81 74 ILE A CA 1
ATOM 603 C C . ILE A 1 74 ? -7.499 1.948 10.867 1.00 90.81 74 ILE A C 1
ATOM 605 O O . ILE A 1 74 ? -7.983 2.493 11.842 1.00 90.81 74 ILE A O 1
ATOM 609 N N . GLN A 1 75 ? -8.041 2.053 9.655 1.00 88.00 75 GLN A N 1
ATOM 610 C CA . GLN A 1 75 ? -9.211 2.878 9.357 1.00 88.00 75 GLN A CA 1
ATOM 611 C C . GLN A 1 75 ? -10.406 2.549 10.262 1.00 88.00 75 GLN A C 1
ATOM 613 O O . GLN A 1 75 ? -11.133 3.446 10.667 1.00 88.00 75 GLN A O 1
ATOM 618 N N . ARG A 1 76 ? -10.606 1.274 10.623 1.00 88.00 76 ARG A N 1
ATOM 619 C CA . ARG A 1 76 ? -11.665 0.870 11.565 1.00 88.00 76 ARG A CA 1
ATOM 620 C C . ARG A 1 76 ? -11.337 1.225 13.016 1.00 88.00 76 ARG A C 1
ATOM 622 O O . ARG A 1 76 ? -12.241 1.581 13.761 1.00 88.00 76 ARG A O 1
ATOM 629 N N . LEU A 1 77 ? -10.067 1.142 13.410 1.00 85.38 77 LEU A N 1
ATOM 630 C CA . LEU A 1 77 ? -9.607 1.509 14.753 1.00 85.38 77 LEU A CA 1
ATOM 631 C C . LEU A 1 77 ? -9.613 3.03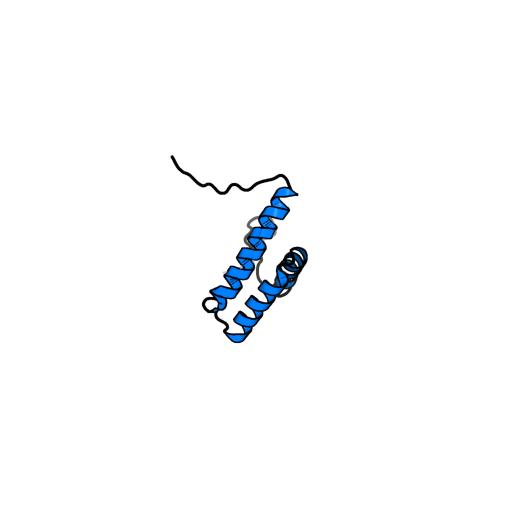5 14.964 1.00 85.38 77 LEU A C 1
ATOM 633 O O . LEU A 1 77 ? -10.016 3.508 16.025 1.00 85.38 77 LEU A O 1
ATOM 637 N N . THR A 1 78 ? -9.228 3.807 13.946 1.00 80.06 78 THR A N 1
ATOM 638 C CA . THR A 1 78 ? -9.211 5.277 13.970 1.00 80.06 78 THR A CA 1
ATOM 639 C C . THR A 1 78 ? -10.611 5.870 13.818 1.00 80.06 78 THR A C 1
ATOM 641 O O . THR A 1 78 ? -10.926 6.860 14.477 1.00 80.06 78 THR A O 1
ATOM 644 N N . ALA A 1 79 ? -11.496 5.229 13.044 1.00 65.50 79 ALA A N 1
ATOM 645 C CA . ALA A 1 79 ? -12.915 5.593 12.986 1.00 65.50 79 ALA A CA 1
ATOM 646 C C . ALA A 1 79 ? -13.633 5.399 14.334 1.00 65.50 79 ALA A C 1
ATOM 648 O O . ALA A 1 79 ? -14.579 6.119 14.632 1.00 65.50 79 ALA A O 1
ATOM 649 N N . ALA A 1 80 ? -13.176 4.470 15.182 1.00 57.75 80 ALA A N 1
ATOM 650 C CA . ALA A 1 80 ? -13.715 4.309 16.533 1.00 57.75 80 ALA A CA 1
ATOM 651 C C . ALA A 1 80 ? -13.272 5.426 17.503 1.00 57.75 80 ALA A C 1
ATOM 653 O O . ALA A 1 80 ? -13.890 5.602 18.549 1.00 57.75 80 ALA A O 1
ATOM 654 N N . SER A 1 81 ? -12.217 6.179 17.169 1.00 50.41 81 SER A N 1
ATOM 655 C CA . SER A 1 81 ? -11.628 7.231 18.018 1.00 50.41 81 SER A CA 1
ATOM 656 C C . SER A 1 81 ? -11.847 8.659 17.494 1.00 50.41 81 SER A C 1
ATOM 658 O O . SER A 1 81 ? -11.517 9.619 18.184 1.00 50.41 81 SER A O 1
ATOM 660 N N . SER A 1 82 ? -12.458 8.823 16.317 1.00 48.94 82 SER A N 1
ATOM 6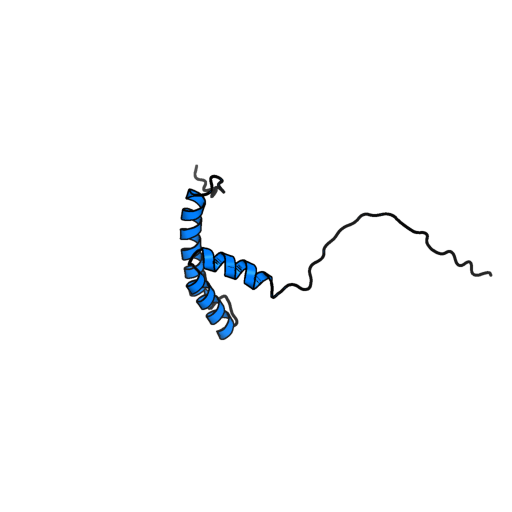61 C CA . SER A 1 82 ? -12.844 10.122 15.753 1.00 48.94 82 SER A CA 1
ATOM 662 C C . SER A 1 82 ? -14.244 10.019 15.144 1.00 48.94 82 SER A C 1
ATOM 664 O O . SER A 1 82 ? -14.464 9.415 14.100 1.00 48.94 82 SER A O 1
ATOM 666 N N . SER A 1 83 ? -15.217 10.557 15.869 1.00 50.03 83 SER A N 1
ATOM 667 C CA . SER A 1 83 ? -16.662 10.453 15.661 1.00 50.03 83 SER A CA 1
ATOM 668 C C . SER A 1 83 ? -17.200 11.197 14.424 1.00 50.03 83 SER A C 1
ATOM 670 O O . SER A 1 83 ? -18.094 12.034 14.548 1.00 50.03 83 SER A O 1
ATOM 672 N N . SER A 1 84 ? -16.714 10.889 13.223 1.00 49.53 84 SER A N 1
ATOM 673 C CA . SER A 1 84 ? -17.341 11.348 11.977 1.00 49.53 84 SER A CA 1
ATOM 674 C C . SER A 1 84 ? -17.048 10.398 10.812 1.00 49.53 84 SER A C 1
ATOM 676 O O . SER A 1 84 ? -15.935 10.293 10.306 1.00 49.53 84 SER A O 1
ATOM 678 N N . SER A 1 85 ? -18.103 9.695 10.405 1.00 47.19 85 SER A N 1
ATOM 679 C CA . SER A 1 85 ? -18.210 8.748 9.294 1.00 47.19 85 SER A CA 1
ATOM 680 C C . SER A 1 85 ? -17.582 9.225 7.976 1.00 47.19 85 SER A C 1
ATOM 682 O O . SER A 1 85 ? -17.598 10.414 7.659 1.00 47.19 85 SER A O 1
ATOM 684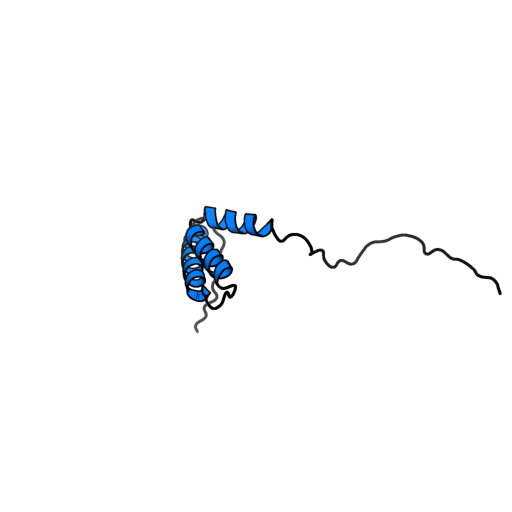 N N . PRO A 1 86 ? -17.241 8.271 7.096 1.00 49.31 86 PRO A N 1
ATOM 685 C CA . PRO A 1 86 ? -18.014 8.222 5.862 1.00 49.31 86 PRO A CA 1
ATOM 686 C C . PRO A 1 86 ? -18.637 6.840 5.666 1.00 49.31 86 PRO A C 1
ATOM 688 O O . PRO A 1 86 ? -17.990 5.797 5.759 1.00 49.31 86 PRO A O 1
ATOM 691 N N . SER A 1 87 ? -19.937 6.852 5.409 1.00 45.78 87 SER A N 1
ATOM 692 C CA . SER A 1 87 ? -20.751 5.703 5.039 1.00 45.78 87 SER A CA 1
ATOM 693 C C . SER A 1 87 ? -20.135 4.930 3.863 1.00 45.78 87 SER A C 1
ATOM 695 O O . SER A 1 87 ? -19.880 5.540 2.823 1.00 45.78 87 SER A O 1
ATOM 697 N N . PRO A 1 88 ? -20.006 3.592 3.907 1.00 48.03 88 PRO A N 1
ATOM 698 C CA . PRO A 1 88 ? -20.174 2.820 2.695 1.00 48.03 88 PRO A CA 1
ATOM 699 C C . PRO A 1 88 ? -21.679 2.763 2.433 1.00 48.03 88 PRO A C 1
ATOM 701 O O . PRO A 1 88 ? -22.428 2.078 3.128 1.00 48.03 88 PRO A O 1
ATOM 704 N N . SER A 1 89 ? -22.132 3.515 1.431 1.00 57.69 89 SER A N 1
ATOM 705 C CA . SER A 1 89 ? -23.375 3.181 0.746 1.00 57.69 89 SER A CA 1
ATOM 706 C C . SER A 1 89 ? -23.285 1.709 0.328 1.00 57.69 89 SER A C 1
ATOM 708 O O . SER A 1 89 ? -22.453 1.319 -0.489 1.00 57.69 89 SER A O 1
ATOM 710 N N . SER A 1 90 ? -24.075 0.856 0.965 1.00 46.00 90 SER A N 1
ATOM 711 C CA . SER A 1 90 ? -24.354 -0.495 0.495 1.00 46.00 90 SER A CA 1
ATOM 712 C C . SER A 1 90 ? -25.834 -0.743 0.674 1.00 46.00 90 SER A C 1
ATOM 714 O O . SER A 1 90 ? -26.291 -1.369 1.623 1.00 46.00 90 SER A O 1
ATOM 716 N N . SER A 1 91 ? -26.562 -0.195 -0.293 1.00 65.94 91 SER A N 1
ATOM 717 C CA . SER A 1 91 ? -27.786 -0.737 -0.860 1.00 65.94 91 SER A CA 1
ATOM 718 C C . SER A 1 91 ? -27.967 -2.242 -0.622 1.00 65.94 91 SER A C 1
ATOM 720 O O . SER A 1 91 ? -27.140 -3.061 -1.047 1.00 65.94 91 SER A O 1
ATOM 722 N N . LYS A 1 92 ? -29.130 -2.617 -0.090 1.00 53.09 92 LYS A N 1
ATOM 723 C CA . LYS A 1 92 ? -30.021 -3.549 -0.789 1.00 53.09 92 LYS A CA 1
ATOM 724 C C . LYS A 1 92 ? -31.444 -3.441 -0.219 1.00 53.09 92 LYS A C 1
ATOM 726 O O . LYS A 1 92 ? -31.620 -3.699 0.962 1.00 53.09 92 LYS A O 1
ATOM 731 N N . GLN A 1 93 ? -32.337 -2.998 -1.109 1.00 51.25 93 GLN A N 1
ATOM 732 C CA . GLN A 1 93 ? -33.780 -3.259 -1.274 1.00 51.25 93 GLN A CA 1
ATOM 733 C C . GLN A 1 93 ? -34.653 -3.476 -0.039 1.00 51.25 93 GLN A C 1
ATOM 735 O O . GLN A 1 93 ? -34.463 -4.494 0.655 1.00 51.25 93 GLN A O 1
#

InterPro domains:
  IPR039870 Cytochrome oxidase assembly factor 4-like [PTHR13639] (13-90)

Organism: NCBI:txid433720

Sequence (93 aa):
MPTIVLDPPSKDKSEQQSTSDNTKDDDEDHVTSAIRKTGCYQFHEKLQECYIEKKDWRECSKEMQDFRSCMKKIQRLTAASSSSSPSPSSSKQ

Foldseek 3Di:
DDDDDDDDDDDDDDDDDDDDDDDPPVVCVVVLVVCVVLVLNVLVVQQVVCCVVVVDSVVVVVSVVSSVVSVVVSCVVVCVVDPDDDDPPDDDD

Secondary structure (DSSP, 8-state):
------PPPP-----------S-SSHHHHHHHHHHHHHT-HHHHHHHHHHHHHHS-TTTTHHHHHHHHHHHHHHHHHHHTTS-----------

Radius of gyration: 24.74 Å; chains: 1; bounding box: 47×67×60 Å